Protein AF-A0A6V7I8J2-F1 (afdb_monomer)

Sequence (51 aa):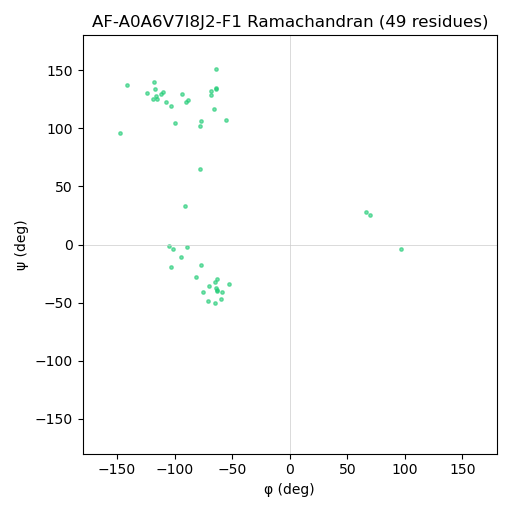
VRGAEGRAGMAAIYDENGTLDVTQLAQSIKEHIPAYARPLFIRILTKIDMT

Nearest PDB structures (foldseek):
  5jjq-assembly1_A  TM=6.331E-01  e=1.426E+00  Streptomyces sp. ML694-90F3
  5c53-assembly1_B  TM=3.780E-01  e=1.003E+00  Homo sapiens
  7zdr-assembly1_C  TM=2.631E-01  e=1.530E+00  Escherichia coli K-12
  8hdk-assembly1_D  TM=4.724E-01  e=7.210E+00  Rattus norvegicus
  5f3w-assembly1_D  TM=3.122E-01  e=3.824E+00  Methanocaldococcus jannaschii DSM 2661

Radius of gyration: 13.13 Å; Cα contacts (8 Å, |Δi|>4): 50; chains: 1; bounding box: 34×15×36 Å

Mean predicted aligned error: 6.1 Å

Structure (mmCIF, N/CA/C/O backbone):
data_AF-A0A6V7I8J2-F1
#
_entry.id   AF-A0A6V7I8J2-F1
#
loop_
_atom_site.group_PDB
_atom_site.id
_atom_site.type_symbol
_atom_site.label_atom_id
_atom_site.label_alt_id
_atom_site.label_comp_id
_atom_site.label_asym_id
_atom_site.label_entity_id
_atom_site.label_seq_id
_atom_site.pdbx_PDB_ins_code
_atom_site.Cartn_x
_atom_site.Cartn_y
_atom_site.Cartn_z
_atom_site.occupancy
_atom_site.B_iso_or_equiv
_atom_site.auth_seq_id
_atom_site.auth_comp_id
_atom_site.auth_asym_id
_atom_site.auth_atom_id
_atom_site.pdbx_PDB_model_num
ATOM 1 N N . VAL A 1 1 ? 8.182 -5.813 -21.505 1.00 55.81 1 VAL A N 1
ATOM 2 C CA . VAL A 1 1 ? 8.143 -6.907 -20.502 1.00 55.81 1 VAL A CA 1
ATOM 3 C C . VAL A 1 1 ? 6.867 -7.704 -20.731 1.00 55.81 1 VAL A C 1
ATOM 5 O O . VAL A 1 1 ? 5.804 -7.099 -20.698 1.00 55.81 1 VAL A O 1
ATOM 8 N N . ARG A 1 2 ? 6.948 -9.009 -21.034 1.00 55.34 2 ARG A N 1
ATOM 9 C CA . ARG A 1 2 ? 5.750 -9.870 -21.124 1.00 55.34 2 ARG A CA 1
ATOM 10 C C . ARG A 1 2 ? 5.159 -10.038 -19.716 1.00 55.34 2 ARG A C 1
ATOM 12 O O . ARG A 1 2 ? 5.924 -10.280 -18.791 1.00 55.34 2 ARG A O 1
ATOM 19 N N . GLY A 1 3 ? 3.847 -9.856 -19.549 1.00 57.44 3 GLY A N 1
ATOM 20 C CA . GLY A 1 3 ? 3.167 -9.896 -18.239 1.00 57.44 3 GLY A CA 1
ATOM 21 C C . GLY A 1 3 ? 2.921 -8.532 -17.577 1.00 57.44 3 GLY A C 1
ATOM 22 O O . GLY A 1 3 ? 2.250 -8.469 -16.555 1.00 57.44 3 GLY A O 1
ATOM 23 N N . ALA A 1 4 ? 3.389 -7.434 -18.178 1.00 57.97 4 ALA A N 1
ATOM 24 C CA . ALA A 1 4 ? 3.073 -6.065 -17.753 1.00 57.97 4 ALA A CA 1
ATOM 25 C C . ALA A 1 4 ? 1.822 -5.511 -18.468 1.00 57.97 4 ALA A C 1
ATOM 27 O O . ALA A 1 4 ? 1.759 -4.325 -18.787 1.00 57.97 4 ALA A O 1
ATOM 28 N N . GLU A 1 5 ? 0.850 -6.376 -18.778 1.00 59.84 5 GLU A N 1
ATOM 29 C CA . GLU A 1 5 ? -0.343 -6.033 -19.566 1.00 59.84 5 GLU A CA 1
ATOM 30 C C . GLU A 1 5 ? -1.380 -5.273 -18.726 1.00 59.84 5 GLU A C 1
ATOM 32 O O . GLU A 1 5 ? -2.486 -5.739 -18.459 1.00 59.84 5 GLU A O 1
ATOM 37 N N . GLY A 1 6 ? -0.998 -4.072 -18.291 1.00 55.25 6 GLY A N 1
ATOM 38 C CA . GLY A 1 6 ? -1.941 -2.972 -18.118 1.00 55.25 6 GLY A CA 1
ATOM 39 C C . GLY A 1 6 ? -2.948 -3.084 -16.977 1.00 55.25 6 GLY A C 1
ATOM 40 O O . GLY A 1 6 ? -3.984 -2.431 -17.044 1.00 55.25 6 GLY A O 1
ATOM 41 N N . ARG A 1 7 ? -2.673 -3.836 -15.907 1.00 58.00 7 ARG A N 1
ATOM 42 C CA . ARG A 1 7 ? -3.441 -3.695 -14.660 1.00 58.00 7 ARG A CA 1
ATOM 43 C C . ARG A 1 7 ? -2.635 -2.847 -13.690 1.00 58.00 7 ARG A C 1
ATOM 4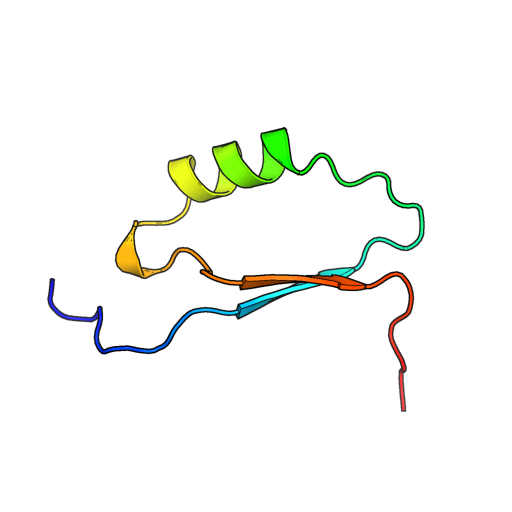5 O O . ARG A 1 7 ? -1.656 -3.320 -13.124 1.00 58.00 7 ARG A O 1
ATOM 52 N N . ALA A 1 8 ? -3.030 -1.585 -13.526 1.00 65.75 8 ALA A N 1
ATOM 53 C CA . ALA A 1 8 ? -2.551 -0.764 -12.423 1.00 65.75 8 ALA A CA 1
ATOM 54 C C . ALA A 1 8 ? -2.846 -1.514 -11.115 1.00 65.75 8 ALA A C 1
ATOM 56 O O . ALA A 1 8 ? -4.006 -1.655 -10.731 1.00 65.75 8 ALA A O 1
ATOM 57 N N . GLY A 1 9 ? -1.811 -2.063 -10.475 1.00 77.69 9 GLY A N 1
ATOM 58 C CA . GLY A 1 9 ? -1.971 -2.783 -9.217 1.00 77.69 9 GLY A CA 1
ATOM 59 C C . GLY A 1 9 ? -2.474 -1.832 -8.134 1.00 77.69 9 GLY A C 1
ATOM 60 O O . GLY A 1 9 ? -1.948 -0.727 -7.989 1.00 77.69 9 GLY A O 1
ATOM 61 N N . MET A 1 10 ? -3.481 -2.260 -7.379 1.00 86.25 10 MET A N 1
ATOM 62 C CA . MET A 1 10 ? -3.941 -1.574 -6.177 1.00 86.25 10 MET A CA 1
ATOM 63 C C . MET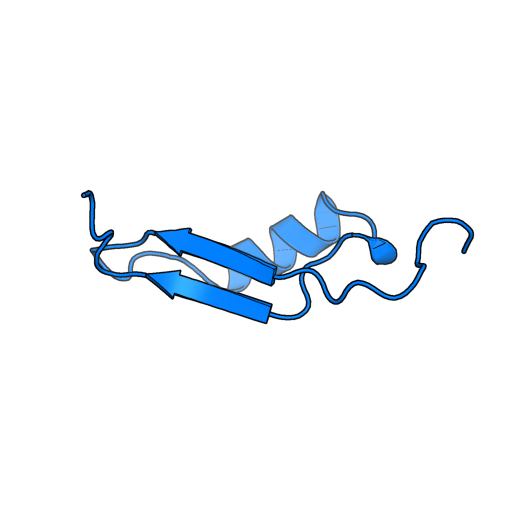 A 1 10 ? -3.736 -2.503 -4.985 1.00 86.25 10 MET A C 1
ATOM 65 O O . MET A 1 10 ? -4.092 -3.678 -5.051 1.00 86.25 10 MET A O 1
ATOM 69 N N . ALA A 1 11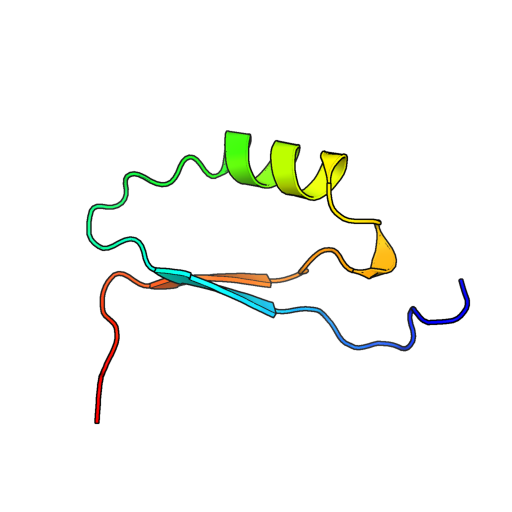 ? -3.176 -1.968 -3.906 1.00 89.00 11 ALA A N 1
ATOM 70 C CA . ALA A 1 11 ? -3.094 -2.649 -2.622 1.00 89.00 11 ALA A CA 1
ATOM 71 C C . ALA A 1 11 ? -3.878 -1.855 -1.576 1.00 89.00 11 ALA A C 1
ATOM 73 O O . ALA A 1 11 ? -3.821 -0.625 -1.554 1.00 89.00 11 ALA A O 1
ATOM 74 N N . ALA A 1 12 ? -4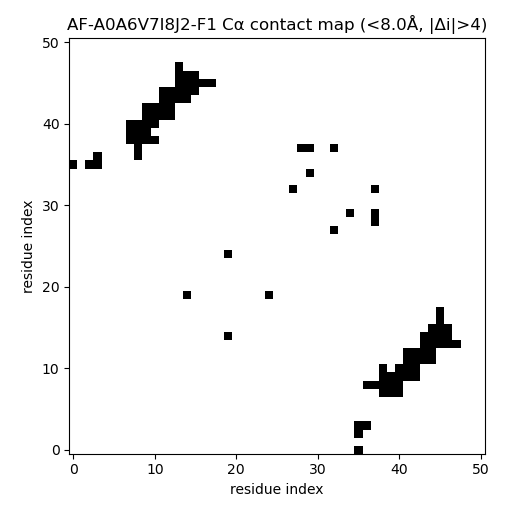.602 -2.553 -0.706 1.00 91.50 12 ALA A N 1
ATOM 75 C CA . ALA A 1 12 ? -5.189 -1.962 0.486 1.00 91.50 12 ALA A CA 1
ATOM 76 C C . ALA A 1 12 ? -4.457 -2.507 1.715 1.00 91.50 12 ALA A C 1
ATOM 78 O O . ALA A 1 12 ? -4.252 -3.715 1.821 1.00 91.50 12 ALA A O 1
ATOM 79 N N . ILE A 1 13 ? -4.047 -1.620 2.616 1.00 92.69 13 ILE A N 1
ATOM 80 C CA . ILE A 1 13 ? -3.372 -1.955 3.869 1.00 92.69 13 ILE A CA 1
ATOM 81 C C . ILE A 1 13 ? -4.282 -1.503 4.997 1.00 92.69 13 ILE A C 1
ATOM 83 O O . ILE A 1 13 ? -4.721 -0.357 5.011 1.00 92.69 13 ILE A O 1
ATOM 87 N N . TYR A 1 14 ? -4.583 -2.400 5.925 1.00 93.56 14 TYR A N 1
ATOM 88 C CA . TYR A 1 14 ? -5.299 -2.038 7.136 1.00 93.56 14 TYR A CA 1
ATOM 89 C C . TYR A 1 14 ? -4.306 -1.613 8.213 1.00 93.56 14 TYR A C 1
ATOM 91 O O . TYR A 1 14 ? -3.382 -2.356 8.533 1.00 93.56 14 TYR A O 1
ATOM 99 N N . ASP A 1 15 ? -4.507 -0.413 8.734 1.00 94.81 15 ASP A N 1
ATOM 100 C CA . ASP A 1 15 ? -3.759 0.170 9.834 1.00 94.81 15 ASP A CA 1
ATOM 101 C C . ASP A 1 15 ? -4.714 1.065 10.633 1.00 94.81 15 ASP A C 1
ATOM 103 O O . ASP A 1 15 ? -4.986 2.210 10.275 1.00 94.81 15 ASP A O 1
ATOM 107 N N . GLU A 1 16 ? -5.275 0.506 11.702 1.00 93.62 16 GLU A N 1
ATOM 108 C CA . GLU A 1 16 ? -6.187 1.211 12.609 1.00 93.62 16 GLU A CA 1
ATOM 109 C C . GLU A 1 16 ? -5.517 2.358 13.373 1.00 93.62 16 GLU A C 1
ATOM 111 O O . GLU A 1 16 ? -6.167 3.364 13.658 1.00 93.62 16 GLU A O 1
ATOM 116 N N . ASN A 1 17 ? -4.226 2.223 13.686 1.00 94.38 17 ASN A N 1
ATOM 117 C CA . ASN A 1 17 ? -3.520 3.106 14.612 1.00 94.38 17 ASN A CA 1
ATOM 118 C C . ASN A 1 17 ? -2.649 4.148 13.893 1.00 94.38 17 ASN A C 1
ATOM 120 O O . ASN A 1 17 ? -2.060 5.006 14.550 1.00 94.38 17 ASN A O 1
ATOM 124 N N . GLY A 1 18 ? -2.560 4.090 12.562 1.00 91.56 18 GLY A N 1
ATOM 125 C CA . GLY A 1 18 ? -1.737 5.007 11.772 1.00 91.56 18 GLY A CA 1
ATOM 126 C C . GLY A 1 18 ? -0.239 4.826 12.024 1.00 91.56 18 GLY A C 1
ATOM 127 O O . GLY A 1 18 ? 0.516 5.794 11.943 1.00 91.56 18 GLY A O 1
ATOM 128 N N . THR A 1 19 ? 0.191 3.619 12.392 1.00 95.19 19 THR A N 1
ATOM 129 C CA . THR A 1 19 ? 1.588 3.307 12.724 1.00 95.19 19 THR A CA 1
ATOM 130 C C . THR A 1 19 ? 2.409 2.867 11.512 1.00 95.19 19 THR A C 1
ATOM 132 O O . THR A 1 19 ? 3.612 2.631 11.640 1.00 95.19 19 THR A O 1
ATOM 135 N N . LEU A 1 20 ? 1.793 2.767 10.331 1.00 94.06 20 LEU A N 1
ATOM 136 C CA . LEU A 1 20 ? 2.453 2.360 9.099 1.00 94.06 20 LEU A CA 1
ATOM 137 C C . LEU A 1 20 ? 3.504 3.385 8.648 1.00 94.06 20 LEU A C 1
ATOM 139 O O . LEU A 1 20 ? 3.185 4.499 8.227 1.00 94.06 20 LEU A O 1
ATOM 143 N N . ASP A 1 21 ? 4.766 2.959 8.618 1.00 95.50 21 ASP A N 1
ATOM 144 C CA . ASP A 1 21 ? 5.841 3.724 7.990 1.00 95.50 21 ASP A CA 1
ATOM 145 C C . ASP A 1 21 ? 5.794 3.563 6.462 1.00 95.50 21 ASP A C 1
ATOM 147 O O . ASP A 1 21 ? 6.238 2.569 5.875 1.00 95.50 21 ASP A O 1
ATOM 151 N N . VAL A 1 22 ? 5.264 4.588 5.798 1.00 92.56 22 VAL A N 1
ATOM 152 C CA . VAL A 1 22 ? 5.143 4.644 4.335 1.00 92.56 22 VAL A CA 1
ATOM 153 C C . VAL A 1 22 ? 6.512 4.621 3.643 1.00 92.56 22 VAL A C 1
ATOM 155 O O . VAL A 1 22 ? 6.634 4.100 2.531 1.00 92.56 22 VAL A O 1
ATOM 158 N N . THR A 1 23 ? 7.557 5.145 4.285 1.00 94.88 23 THR A N 1
ATOM 159 C CA . THR A 1 23 ? 8.914 5.178 3.725 1.00 94.88 23 THR A CA 1
ATOM 160 C C 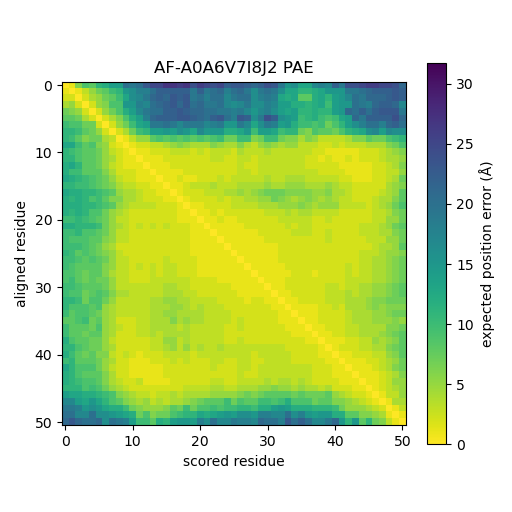. THR A 1 23 ? 9.505 3.776 3.696 1.00 94.88 23 THR A C 1
ATOM 162 O O . THR A 1 23 ? 9.976 3.328 2.644 1.00 94.88 23 THR A O 1
ATOM 165 N N . GLN A 1 24 ? 9.416 3.057 4.818 1.00 95.81 24 GLN A N 1
ATOM 166 C CA . GLN A 1 24 ? 9.876 1.672 4.912 1.00 95.81 24 GLN A CA 1
ATOM 167 C C . GLN A 1 24 ? 9.079 0.753 3.979 1.00 95.81 24 GLN A C 1
ATOM 169 O O . GLN A 1 24 ? 9.660 -0.096 3.295 1.00 95.81 24 GLN A O 1
ATOM 174 N N . LEU A 1 25 ? 7.761 0.954 3.882 1.00 93.69 25 LEU A N 1
ATOM 175 C CA . LEU A 1 25 ? 6.905 0.227 2.947 1.00 93.69 25 LEU A CA 1
ATOM 176 C C . LEU A 1 25 ? 7.348 0.447 1.494 1.00 93.69 25 LEU A C 1
ATOM 178 O O . LEU A 1 25 ? 7.486 -0.510 0.732 1.00 93.69 25 LEU A O 1
ATOM 182 N N . ALA A 1 26 ? 7.604 1.696 1.100 1.00 92.19 26 ALA A N 1
ATOM 183 C CA . ALA A 1 26 ? 8.022 2.022 -0.259 1.00 92.19 26 ALA A CA 1
ATOM 184 C C . ALA A 1 26 ? 9.386 1.411 -0.618 1.00 92.19 26 ALA A C 1
ATOM 186 O O . ALA A 1 26 ? 9.576 0.976 -1.758 1.00 92.19 26 ALA A O 1
ATOM 187 N N . GLN A 1 27 ? 10.329 1.369 0.328 1.00 95.81 27 GLN A N 1
ATOM 188 C CA . GLN A 1 27 ? 11.613 0.679 0.155 1.00 95.81 27 GLN A CA 1
ATOM 189 C C . GLN A 1 27 ? 11.403 -0.829 0.002 1.00 95.81 27 GLN A C 1
ATOM 191 O O . GLN A 1 27 ? 11.812 -1.406 -1.005 1.00 95.81 27 GLN A O 1
ATOM 196 N N . SER A 1 28 ? 10.643 -1.430 0.917 1.00 93.69 28 SER A N 1
ATOM 197 C CA . SER A 1 28 ? 10.358 -2.867 0.921 1.00 93.69 28 SER A CA 1
ATOM 198 C C . SER A 1 28 ? 9.668 -3.325 -0.369 1.00 93.69 28 SER A C 1
ATOM 200 O O . SER A 1 28 ? 10.040 -4.351 -0.934 1.00 93.69 28 SER A O 1
ATOM 202 N N . ILE A 1 29 ? 8.718 -2.545 -0.899 1.00 92.00 29 ILE A N 1
ATOM 203 C CA . ILE A 1 29 ? 8.061 -2.827 -2.187 1.00 92.00 29 ILE A CA 1
ATOM 204 C C . ILE A 1 29 ? 9.068 -2.795 -3.341 1.00 92.00 29 ILE A C 1
ATOM 206 O O . ILE A 1 29 ? 8.979 -3.610 -4.255 1.00 92.00 29 ILE A O 1
ATOM 210 N N . LYS A 1 30 ? 10.026 -1.864 -3.342 1.00 91.50 30 LYS A N 1
ATOM 211 C CA . LYS A 1 30 ? 11.036 -1.787 -4.409 1.00 91.50 30 LYS A CA 1
ATOM 212 C C . LYS A 1 30 ? 12.027 -2.946 -4.354 1.00 91.50 30 LYS A C 1
ATOM 214 O O . LYS A 1 30 ? 12.447 -3.396 -5.416 1.00 91.50 30 LYS A O 1
ATOM 219 N N . GLU A 1 31 ? 12.379 -3.393 -3.153 1.00 96.25 31 GLU A N 1
ATOM 220 C CA . GLU A 1 31 ? 13.339 -4.475 -2.917 1.00 96.25 31 GLU A CA 1
ATOM 221 C C . GLU A 1 31 ? 12.749 -5.856 -3.217 1.00 96.25 31 GLU A C 1
ATOM 223 O O . GLU A 1 31 ? 13.412 -6.685 -3.837 1.00 96.25 31 GLU A O 1
ATOM 228 N N . HIS A 1 32 ? 11.494 -6.092 -2.827 1.00 91.88 32 HIS A N 1
ATOM 229 C CA . HIS A 1 32 ? 10.895 -7.429 -2.865 1.00 91.88 32 HIS A CA 1
ATOM 230 C C . HIS A 1 32 ? 9.933 -7.644 -4.039 1.00 91.88 32 HIS A C 1
ATOM 232 O O . HIS A 1 32 ? 9.643 -8.789 -4.383 1.00 91.88 32 HIS A O 1
ATOM 238 N N . ILE A 1 33 ? 9.423 -6.575 -4.665 1.00 87.94 33 ILE A N 1
ATOM 239 C CA . ILE A 1 33 ? 8.426 -6.672 -5.738 1.00 87.94 33 ILE A CA 1
ATOM 240 C C . ILE A 1 33 ? 9.018 -6.153 -7.056 1.00 87.94 33 ILE A C 1
ATOM 242 O O . ILE A 1 33 ? 9.467 -5.002 -7.143 1.00 87.94 33 ILE A O 1
ATOM 246 N N . PRO A 1 34 ? 8.989 -6.961 -8.133 1.00 87.12 34 PRO A N 1
ATOM 247 C CA . PRO A 1 34 ? 9.500 -6.531 -9.421 1.00 87.12 34 PRO A CA 1
ATOM 248 C C . PRO A 1 34 ? 8.676 -5.367 -9.974 1.00 87.12 34 PRO A C 1
ATOM 250 O O . PRO A 1 34 ? 7.477 -5.248 -9.729 1.00 87.12 34 PRO A O 1
ATOM 253 N N . ALA A 1 35 ? 9.317 -4.516 -10.776 1.00 86.31 35 ALA A N 1
ATOM 254 C CA . ALA A 1 35 ? 8.750 -3.236 -11.197 1.00 86.31 35 ALA A CA 1
ATOM 255 C C . ALA A 1 35 ? 7.353 -3.309 -11.832 1.00 86.31 35 ALA A C 1
ATOM 257 O O . ALA A 1 35 ? 6.557 -2.398 -11.631 1.00 86.31 35 ALA A O 1
ATOM 258 N N . TYR A 1 36 ? 7.055 -4.384 -12.561 1.00 83.19 36 TYR A N 1
ATOM 259 C CA . TYR A 1 36 ? 5.767 -4.594 -13.225 1.00 83.19 36 TYR A CA 1
ATOM 260 C C . TYR A 1 36 ? 4.636 -5.029 -12.277 1.00 83.19 36 TYR A C 1
ATOM 262 O O . TYR A 1 36 ? 3.475 -4.939 -12.656 1.00 83.19 36 TYR A O 1
ATOM 270 N N . ALA A 1 37 ? 4.963 -5.517 -11.076 1.00 83.44 37 ALA A N 1
ATOM 271 C CA . ALA A 1 37 ? 4.004 -5.977 -10.070 1.00 83.44 37 ALA A CA 1
ATOM 272 C C . ALA A 1 37 ? 3.838 -4.979 -8.913 1.00 83.44 37 ALA A C 1
ATOM 274 O O . ALA A 1 37 ? 3.053 -5.219 -7.997 1.00 83.44 37 ALA A O 1
ATOM 275 N N . ARG A 1 38 ? 4.5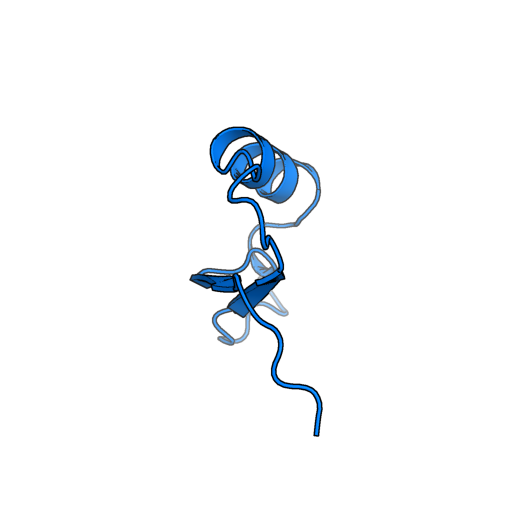75 -3.859 -8.931 1.00 88.50 38 ARG A N 1
ATOM 276 C CA . ARG A 1 38 ? 4.452 -2.831 -7.896 1.00 88.50 38 ARG A CA 1
ATOM 277 C C . ARG A 1 38 ? 3.084 -2.148 -7.998 1.00 88.50 38 ARG A C 1
ATOM 279 O O . ARG A 1 38 ? 2.731 -1.686 -9.086 1.00 88.50 38 ARG A O 1
ATOM 286 N N . PRO A 1 39 ? 2.323 -2.052 -6.895 1.00 88.38 39 PRO A N 1
ATOM 287 C CA . PRO A 1 39 ? 1.059 -1.336 -6.901 1.00 88.38 39 PRO A CA 1
ATOM 288 C C . PRO A 1 39 ? 1.302 0.148 -7.192 1.00 88.38 39 PRO A C 1
ATOM 290 O O . PRO A 1 39 ? 2.206 0.762 -6.626 1.00 88.38 39 PRO A O 1
ATOM 293 N N . LEU A 1 40 ? 0.492 0.719 -8.082 1.00 86.81 40 LEU A N 1
ATOM 294 C CA . LEU A 1 40 ? 0.509 2.153 -8.382 1.00 86.81 40 LEU A CA 1
ATOM 295 C C . LEU A 1 40 ? -0.289 2.945 -7.346 1.00 86.81 40 LEU A C 1
ATOM 297 O O . LEU A 1 40 ? 0.012 4.107 -7.092 1.00 86.81 40 LEU A O 1
ATOM 301 N N . PHE A 1 41 ? -1.286 2.301 -6.737 1.00 88.81 41 PHE A N 1
ATOM 302 C CA . PHE A 1 41 ? -2.137 2.894 -5.717 1.00 88.81 41 PHE A CA 1
ATOM 303 C C . PHE A 1 41 ? -2.097 2.043 -4.450 1.00 88.81 41 PHE A C 1
ATOM 305 O O . PHE A 1 41 ? -2.308 0.829 -4.500 1.00 88.81 41 PHE A O 1
ATOM 312 N N . ILE A 1 42 ? -1.857 2.691 -3.312 1.00 91.44 42 ILE A N 1
ATOM 313 C CA . ILE A 1 42 ? -1.958 2.078 -1.988 1.00 91.44 42 ILE A CA 1
ATOM 314 C C . ILE A 1 42 ? -3.035 2.829 -1.213 1.00 91.44 42 ILE A C 1
ATOM 316 O O . ILE A 1 42 ? -2.976 4.051 -1.090 1.00 91.44 42 ILE A O 1
ATOM 320 N N . ARG A 1 43 ? -4.029 2.100 -0.706 1.00 92.06 43 ARG A N 1
ATOM 321 C CA . ARG A 1 43 ? -5.082 2.638 0.157 1.00 92.06 43 ARG A CA 1
ATOM 322 C C . ARG A 1 43 ? -4.853 2.162 1.584 1.00 92.06 43 ARG A C 1
ATOM 324 O O . ARG A 1 43 ? -4.840 0.961 1.816 1.00 92.06 43 ARG A O 1
ATOM 331 N N . ILE A 1 44 ? -4.722 3.086 2.529 1.00 93.19 44 ILE A N 1
ATOM 332 C CA . ILE A 1 44 ? -4.647 2.753 3.956 1.00 93.19 44 ILE A CA 1
ATOM 333 C C . ILE A 1 44 ? -6.061 2.829 4.539 1.00 93.19 44 ILE A C 1
ATOM 335 O O . ILE A 1 44 ? -6.790 3.793 4.294 1.00 93.19 44 ILE A O 1
ATOM 339 N N . LEU A 1 45 ? -6.474 1.784 5.243 1.00 93.69 45 LEU A N 1
ATOM 340 C CA . LEU A 1 45 ? -7.789 1.637 5.851 1.00 93.69 45 LEU A CA 1
ATOM 341 C C . LEU A 1 45 ? -7.634 1.671 7.369 1.00 93.69 45 LEU A C 1
ATOM 343 O O . LEU A 1 45 ? -6.866 0.889 7.909 1.00 93.69 45 LEU A O 1
ATOM 347 N N . THR A 1 46 ? -8.409 2.505 8.054 1.00 92.88 46 T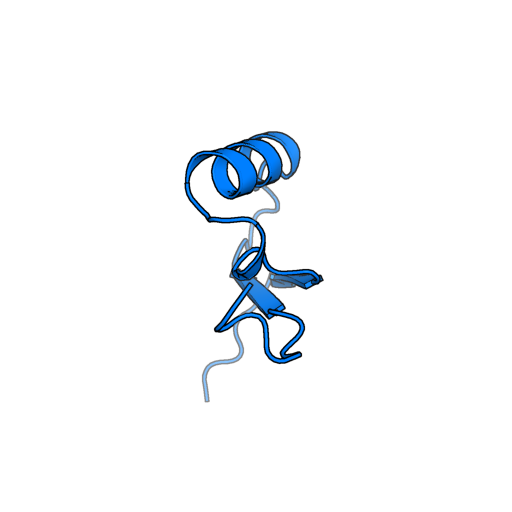HR A N 1
ATOM 348 C CA . THR A 1 46 ? -8.479 2.519 9.528 1.00 92.88 46 THR A CA 1
ATOM 349 C C . THR A 1 46 ? -9.625 1.670 10.071 1.00 92.88 46 THR A C 1
ATOM 351 O O . THR A 1 46 ? -9.697 1.382 11.261 1.00 92.88 46 THR A O 1
ATOM 354 N N . LYS A 1 47 ? -10.525 1.226 9.189 1.00 88.38 47 LYS A N 1
ATOM 355 C CA . LYS A 1 47 ? -11.648 0.346 9.504 1.00 88.38 47 LYS A CA 1
ATOM 356 C C . LYS A 1 47 ? -11.846 -0.655 8.371 1.00 88.38 47 LYS A C 1
ATOM 358 O O . LYS A 1 47 ? -11.800 -0.274 7.201 1.00 88.38 47 LYS A O 1
ATOM 363 N N . ILE A 1 48 ? -12.084 -1.915 8.724 1.00 86.00 48 ILE A N 1
ATOM 364 C CA . ILE A 1 48 ? -12.581 -2.930 7.794 1.00 86.00 48 ILE A CA 1
ATOM 365 C C . ILE A 1 48 ? -14.060 -3.114 8.106 1.00 86.00 48 ILE A C 1
ATOM 367 O O . ILE A 1 48 ? -14.418 -3.474 9.226 1.00 86.00 48 ILE A O 1
ATOM 371 N N . ASP A 1 49 ? -14.921 -2.848 7.128 1.00 79.00 49 ASP A N 1
ATOM 372 C CA . ASP A 1 49 ? -16.322 -3.235 7.235 1.00 79.00 49 ASP A CA 1
ATOM 373 C C . ASP A 1 49 ? -16.408 -4.743 6.967 1.00 79.00 49 ASP A C 1
ATOM 375 O O . ASP A 1 49 ? -16.215 -5.199 5.840 1.00 79.00 49 ASP A O 1
ATOM 379 N N . MET A 1 50 ? -16.629 -5.522 8.026 1.00 74.25 50 MET A N 1
ATOM 380 C CA . MET A 1 50 ? -16.983 -6.935 7.913 1.00 74.25 50 MET A CA 1
ATOM 381 C C . MET A 1 50 ? -18.510 -7.043 7.843 1.00 74.25 50 MET A C 1
ATOM 383 O O . MET A 1 50 ? -19.198 -6.540 8.731 1.00 74.25 50 MET A O 1
ATOM 387 N N . THR A 1 51 ? -19.020 -7.651 6.770 1.00 69.50 51 THR A N 1
ATOM 388 C CA . TH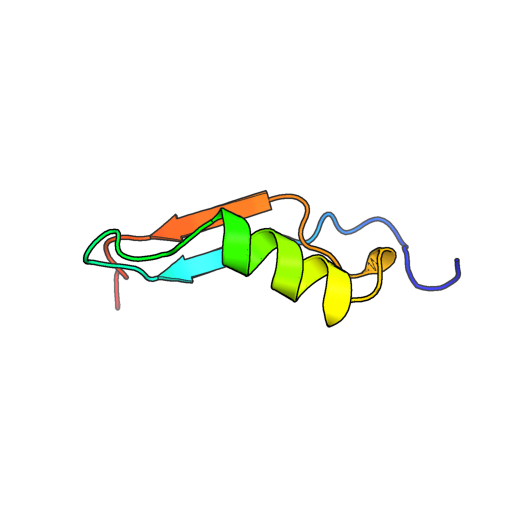R A 1 51 ? -20.438 -8.015 6.592 1.00 69.50 51 THR A CA 1
ATOM 389 C C . THR A 1 51 ? -20.707 -9.428 7.066 1.00 69.50 51 THR A C 1
ATOM 391 O O . THR A 1 51 ? -19.890 -10.301 6.691 1.00 69.50 51 THR A O 1
#

pLDDT: mean 84.83, std 12.76, range [55.25, 96.25]

Organism: NCBI:txid1563983

Secondary structure (DSSP, 8-state):
-TT--S---EEEEE-SSS---HHHHHHHHHHHS-TTTS-SEEEEES-----

Solvent-accessible surface area (backbone atoms only — not comparable to full-atom values): 3439 Å² total; per-residue (Å²): 119,93,88,54,82,78,68,82,34,72,45,76,44,83,43,71,81,72,76,76,55,64,67,61,50,56,49,51,45,64,75,75,35,58,82,74,72,44,55,78,41,78,44,80,30,63,71,82,90,82,130

Foldseek 3Di:
DPPLPDDQAEEEAEDQPPPDDPVVVVVCCPVPPPPSNRHPYYHYHNDDDDD